Protein AF-X1HSE1-F1 (afdb_monomer_lite)

Radius of gyration: 13.51 Å; chains: 1; bounding box: 40×16×28 Å

Foldseek 3Di:
DDPPPPDPVVLVLLVVLLVVQQVVCCVVPHDVPDDLVSSCVSSVHPSVSVD

Secondary structure (DSSP, 8-state):
--------HHHHHHHHHHHHHHHHHHHHH-GGG--HHHHHHHTT--HHHH-

Structure (mmCIF, N/CA/C/O backbone):
data_AF-X1HSE1-F1
#
_entry.id   AF-X1HSE1-F1
#
loop_
_atom_site.group_PDB
_atom_site.id
_atom_site.type_symbol
_atom_site.label_atom_id
_atom_site.label_alt_id
_atom_site.label_comp_id
_atom_site.label_asym_id
_atom_site.label_entity_id
_atom_site.label_seq_id
_atom_site.pdbx_PDB_ins_code
_atom_site.Cartn_x
_atom_site.Cartn_y
_atom_site.Cartn_z
_atom_site.occupancy
_atom_site.B_iso_or_equiv
_atom_site.auth_seq_id
_atom_site.auth_comp_id
_atom_site.auth_asym_id
_atom_site.auth_atom_id
_atom_site.pdbx_PDB_model_num
ATOM 1 N N . MET A 1 1 ? 34.491 -2.407 -15.337 1.00 42.78 1 MET A N 1
ATOM 2 C CA . MET A 1 1 ? 33.808 -1.326 -14.586 1.00 42.78 1 MET A CA 1
ATOM 3 C C . MET A 1 1 ? 32.327 -1.655 -14.554 1.00 42.78 1 MET A C 1
ATOM 5 O O . MET A 1 1 ? 31.810 -2.081 -15.574 1.00 42.78 1 MET A O 1
ATOM 9 N N . ALA A 1 2 ? 31.702 -1.582 -13.378 1.00 49.34 2 ALA A N 1
ATOM 10 C CA . ALA A 1 2 ? 30.375 -2.134 -13.106 1.00 49.34 2 ALA A CA 1
ATOM 11 C C . ALA A 1 2 ? 29.271 -1.535 -13.998 1.00 49.34 2 ALA A C 1
ATOM 13 O O . ALA A 1 2 ? 29.103 -0.316 -14.043 1.00 49.34 2 ALA A O 1
ATOM 14 N N . GLU A 1 3 ? 28.494 -2.392 -14.666 1.00 54.56 3 GLU A N 1
ATOM 15 C CA . GLU A 1 3 ? 27.226 -2.007 -15.287 1.00 54.56 3 GLU A CA 1
ATOM 16 C C . GLU A 1 3 ? 26.247 -1.564 -14.192 1.00 54.56 3 GLU A C 1
ATOM 18 O O . GLU A 1 3 ? 25.720 -2.378 -13.431 1.00 54.56 3 GLU A O 1
ATOM 23 N N . GLN A 1 4 ? 25.972 -0.262 -14.111 1.00 63.34 4 GLN A N 1
ATOM 24 C CA . GLN A 1 4 ? 24.785 0.220 -13.416 1.00 63.34 4 GLN A CA 1
ATOM 25 C C . GLN A 1 4 ? 23.566 -0.259 -14.207 1.00 63.34 4 GLN A C 1
ATOM 27 O O . GLN A 1 4 ? 23.176 0.357 -15.201 1.00 63.34 4 GLN A O 1
ATOM 32 N N . LYS A 1 5 ? 22.958 -1.371 -13.780 1.00 64.81 5 LYS A N 1
ATOM 33 C CA . LYS A 1 5 ? 21.633 -1.767 -14.261 1.00 64.81 5 LYS A CA 1
ATOM 34 C C . LYS A 1 5 ? 20.679 -0.608 -13.979 1.00 64.81 5 LYS A C 1
ATOM 36 O O . LYS A 1 5 ? 20.331 -0.366 -12.825 1.00 64.81 5 LYS A O 1
ATOM 41 N N . LYS A 1 6 ? 20.271 0.119 -15.025 1.00 73.94 6 LYS A N 1
ATOM 42 C CA . LYS A 1 6 ? 19.179 1.097 -14.945 1.00 73.94 6 LYS A CA 1
ATOM 43 C C . LYS A 1 6 ? 17.954 0.359 -14.416 1.00 73.94 6 LYS A C 1
ATOM 45 O O . LYS A 1 6 ? 17.336 -0.413 -15.145 1.00 73.94 6 LYS A O 1
ATOM 50 N N . VAL A 1 7 ? 17.641 0.562 -13.139 1.00 79.75 7 VAL A N 1
ATOM 51 C CA . VAL A 1 7 ? 16.418 0.035 -12.538 1.00 79.75 7 VAL A CA 1
ATOM 52 C C . VAL A 1 7 ? 15.251 0.658 -13.293 1.00 79.75 7 VAL A C 1
ATOM 54 O O . VAL A 1 7 ? 15.197 1.876 -13.475 1.00 79.75 7 VAL A O 1
ATOM 57 N N . ASP A 1 8 ? 14.346 -0.184 -13.784 1.00 90.12 8 ASP A N 1
ATOM 58 C CA . ASP A 1 8 ? 13.176 0.277 -14.519 1.00 90.12 8 ASP A CA 1
ATOM 59 C C . ASP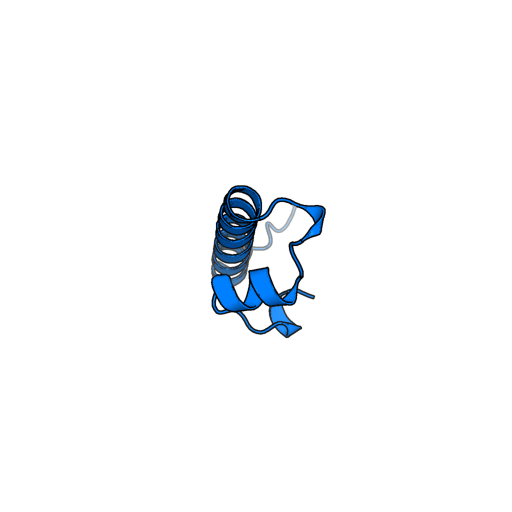 A 1 8 ? 12.363 1.236 -13.634 1.00 90.12 8 ASP A C 1
ATOM 61 O O . ASP A 1 8 ? 12.033 0.923 -12.487 1.00 90.12 8 ASP A O 1
ATOM 65 N N . LYS A 1 9 ? 12.018 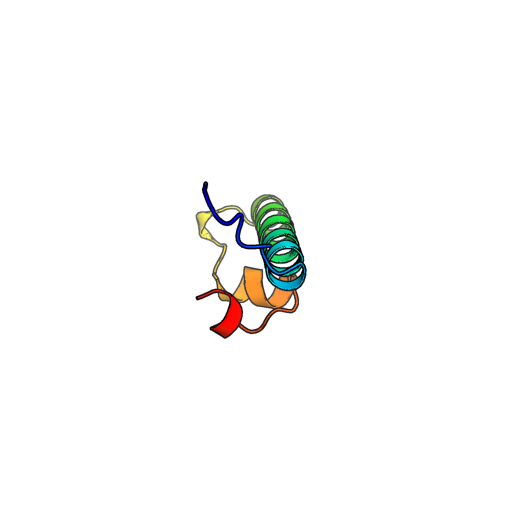2.413 -14.168 1.00 92.38 9 LYS A N 1
ATOM 66 C CA . LYS A 1 9 ? 11.213 3.420 -13.461 1.00 92.38 9 LYS A CA 1
ATOM 67 C C . LYS A 1 9 ? 9.877 2.855 -12.976 1.00 92.38 9 LYS A C 1
ATOM 69 O O . LYS A 1 9 ? 9.345 3.343 -11.983 1.00 92.38 9 LYS A O 1
ATOM 74 N N . ARG A 1 10 ? 9.340 1.832 -13.649 1.00 89.88 10 ARG A N 1
ATOM 75 C CA . ARG A 1 10 ? 8.128 1.118 -13.231 1.00 89.88 10 ARG A CA 1
ATOM 76 C C . ARG A 1 10 ? 8.314 0.439 -11.880 1.00 89.88 10 ARG A C 1
ATOM 78 O O . ARG A 1 10 ? 7.466 0.605 -11.017 1.00 89.88 10 ARG A O 1
ATOM 85 N N . ILE A 1 11 ? 9.455 -0.214 -11.660 1.00 91.94 11 ILE A N 1
ATOM 86 C CA . ILE A 1 11 ? 9.780 -0.861 -10.379 1.00 91.94 11 ILE A CA 1
ATOM 87 C C . ILE A 1 11 ? 9.826 0.182 -9.260 1.00 91.94 11 ILE A C 1
ATOM 89 O O . ILE A 1 11 ? 9.283 -0.039 -8.181 1.00 91.94 11 ILE A O 1
ATOM 93 N N . ILE A 1 12 ? 10.454 1.330 -9.527 1.00 94.12 12 ILE A N 1
ATOM 94 C CA . ILE A 1 12 ? 10.567 2.422 -8.552 1.00 94.12 12 ILE A CA 1
ATOM 95 C C . ILE A 1 12 ? 9.176 2.945 -8.179 1.00 94.12 12 ILE A C 1
ATOM 97 O O . ILE A 1 12 ? 8.863 3.045 -6.996 1.00 94.12 12 ILE A O 1
ATOM 101 N N . ARG A 1 13 ? 8.324 3.209 -9.178 1.00 94.62 13 ARG A N 1
ATOM 102 C CA . ARG A 1 13 ? 6.947 3.677 -8.961 1.00 94.62 13 ARG A CA 1
ATOM 103 C C . ARG A 1 13 ? 6.124 2.678 -8.156 1.00 94.62 13 ARG A C 1
ATOM 105 O O . ARG A 1 13 ? 5.527 3.069 -7.164 1.00 94.62 13 ARG A O 1
ATOM 112 N N . THR A 1 14 ? 6.145 1.399 -8.526 1.00 95.88 14 THR A N 1
ATOM 113 C CA . THR A 1 14 ? 5.389 0.368 -7.805 1.00 95.88 14 THR A CA 1
ATOM 114 C C . THR A 1 14 ? 5.853 0.239 -6.356 1.00 95.88 14 THR A C 1
ATOM 116 O O . THR A 1 14 ? 5.026 0.163 -5.456 1.00 95.88 14 THR A O 1
ATOM 119 N N . ARG A 1 15 ? 7.166 0.281 -6.096 1.00 95.88 15 ARG A N 1
ATOM 120 C CA . ARG A 1 15 ? 7.694 0.265 -4.722 1.00 95.88 15 ARG A CA 1
ATOM 121 C C . ARG A 1 15 ? 7.240 1.470 -3.910 1.00 95.88 15 ARG A C 1
ATOM 123 O O . ARG A 1 15 ? 6.919 1.313 -2.736 1.00 95.88 15 ARG A O 1
ATOM 130 N N . GLN A 1 16 ? 7.213 2.646 -4.530 1.00 97.00 16 GLN A N 1
ATOM 131 C CA . GLN A 1 16 ? 6.750 3.862 -3.876 1.00 97.00 16 GLN A CA 1
ATOM 132 C C . GLN A 1 16 ? 5.264 3.756 -3.513 1.00 97.00 16 GLN A C 1
ATOM 134 O O . GLN A 1 16 ? 4.927 3.928 -2.348 1.00 97.00 16 GLN A O 1
ATOM 139 N N . GLN A 1 17 ? 4.415 3.346 -4.459 1.00 97.38 17 GLN A N 1
ATOM 140 C CA . GLN A 1 17 ? 2.97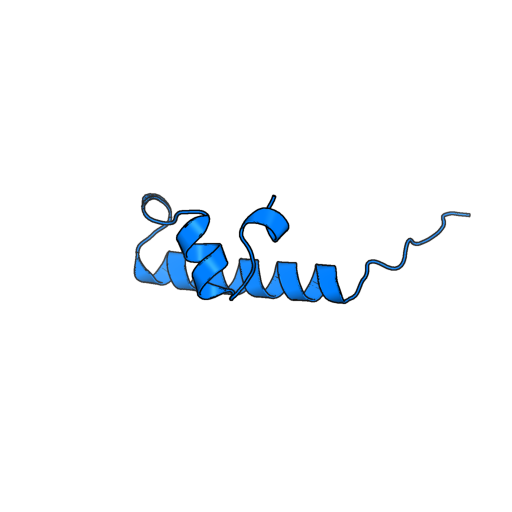9 3.151 -4.223 1.00 97.38 17 GLN A CA 1
ATOM 141 C C . GLN A 1 17 ? 2.699 2.125 -3.114 1.00 97.38 17 GLN A C 1
ATOM 143 O O . GLN A 1 17 ? 1.862 2.361 -2.251 1.00 97.38 17 GLN A O 1
ATOM 148 N N . LEU A 1 18 ? 3.420 0.997 -3.105 1.00 98.12 18 LEU A N 1
ATOM 149 C CA . LEU A 1 18 ? 3.285 -0.020 -2.057 1.00 98.12 18 LEU A CA 1
ATOM 150 C C . LEU A 1 18 ? 3.729 0.498 -0.681 1.00 98.12 18 LEU A C 1
ATOM 152 O O . LEU A 1 18 ? 3.122 0.147 0.328 1.00 98.12 18 LEU A O 1
ATOM 156 N N . SER A 1 19 ? 4.777 1.325 -0.634 1.00 97.88 19 SER A N 1
ATOM 157 C CA . SER A 1 19 ? 5.272 1.913 0.617 1.00 97.88 19 SER A CA 1
ATOM 158 C C . SER A 1 19 ? 4.292 2.943 1.174 1.00 97.88 19 SER A C 1
ATOM 160 O O . SER A 1 19 ? 3.965 2.887 2.355 1.00 97.88 19 SER A O 1
ATOM 162 N N . GLU A 1 20 ? 3.796 3.845 0.325 1.00 98.38 20 GLU A N 1
ATOM 163 C CA . GLU A 1 20 ? 2.787 4.849 0.689 1.00 98.38 20 GLU A CA 1
ATOM 164 C C . GLU A 1 20 ? 1.519 4.167 1.224 1.00 98.38 20 GLU A C 1
ATOM 166 O O . GLU A 1 20 ? 1.111 4.432 2.353 1.00 98.38 20 GLU A O 1
ATOM 171 N N . ALA A 1 21 ? 0.991 3.176 0.496 1.00 98.31 21 ALA A N 1
ATOM 172 C CA . ALA A 1 21 ? -0.158 2.383 0.931 1.00 98.31 21 ALA A CA 1
ATOM 173 C C . ALA A 1 21 ? 0.059 1.697 2.291 1.00 98.31 21 ALA A C 1
ATOM 175 O O . ALA A 1 21 ? -0.846 1.658 3.124 1.00 98.31 21 ALA A O 1
ATOM 176 N N . PHE A 1 22 ? 1.251 1.144 2.529 1.00 98.38 22 PHE A N 1
ATOM 177 C CA . PHE A 1 22 ? 1.576 0.514 3.805 1.00 98.38 22 PHE A CA 1
ATOM 178 C C . PHE A 1 22 ? 1.555 1.513 4.968 1.00 98.38 22 PHE A C 1
ATOM 180 O O . PHE A 1 22 ? 0.996 1.188 6.014 1.00 98.38 22 PHE A O 1
ATOM 187 N N . PHE A 1 23 ? 2.137 2.705 4.803 1.00 98.44 23 PHE A N 1
ATOM 188 C CA . PHE A 1 23 ? 2.154 3.719 5.862 1.00 98.44 23 PHE A CA 1
ATOM 189 C C . PHE A 1 23 ? 0.753 4.243 6.181 1.00 98.44 23 PHE A C 1
ATOM 191 O O . PHE A 1 23 ? 0.405 4.337 7.355 1.00 98.44 23 PHE A O 1
ATOM 198 N N . GLU A 1 24 ? -0.080 4.483 5.170 1.00 98.31 24 GLU A N 1
ATOM 199 C CA . GLU A 1 24 ? -1.479 4.865 5.393 1.00 98.31 24 GLU A CA 1
ATOM 200 C C . GLU A 1 24 ? -2.244 3.781 6.172 1.00 98.31 24 GLU A C 1
ATOM 202 O O . GLU A 1 24 ? -2.900 4.054 7.175 1.00 98.31 24 GLU A O 1
ATOM 207 N N . LEU A 1 25 ? -2.109 2.514 5.766 1.00 98.44 25 LEU A N 1
ATOM 208 C CA . LEU A 1 25 ? -2.741 1.387 6.460 1.00 98.44 25 LEU A CA 1
ATOM 209 C C . LEU A 1 25 ? -2.211 1.211 7.891 1.00 98.44 25 LEU A C 1
ATOM 211 O O . LEU A 1 25 ? -2.947 0.776 8.784 1.00 98.44 25 LEU A O 1
ATOM 215 N N . LEU A 1 26 ? -0.935 1.531 8.113 1.00 98.25 26 LEU A N 1
ATOM 216 C CA . LEU A 1 26 ? -0.302 1.501 9.425 1.00 98.25 26 LEU A CA 1
ATOM 217 C C . LEU A 1 26 ? -0.904 2.541 10.362 1.00 98.25 26 LEU A C 1
ATOM 219 O O . LEU A 1 26 ? -1.193 2.195 11.509 1.00 98.25 26 LEU A O 1
ATOM 223 N N . GLU A 1 27 ? -1.142 3.755 9.873 1.00 97.62 27 GLU A N 1
ATOM 224 C CA . GLU A 1 27 ? -1.810 4.816 10.628 1.00 97.62 27 GLU A CA 1
ATOM 225 C C . GLU A 1 27 ? -3.287 4.493 10.902 1.00 97.62 27 GLU A C 1
ATOM 227 O O . GLU A 1 27 ? -3.778 4.741 12.001 1.00 97.62 27 GLU A O 1
ATOM 232 N N . GLU A 1 28 ? -3.991 3.878 9.948 1.00 97.62 28 GLU A N 1
ATOM 233 C CA . GLU A 1 28 ? -5.431 3.622 10.066 1.00 97.62 28 GLU A CA 1
ATOM 234 C C . GLU A 1 28 ? -5.802 2.466 11.005 1.00 97.62 28 GLU A C 1
ATOM 236 O O . GLU A 1 28 ? -6.786 2.553 11.743 1.00 97.62 28 GLU A O 1
ATOM 241 N N . LYS A 1 29 ? -5.072 1.343 10.956 1.00 97.25 29 LYS A N 1
ATOM 242 C CA . LYS A 1 29 ? -5.470 0.120 11.686 1.00 97.25 29 LYS A CA 1
ATOM 243 C C . LYS A 1 29 ? -4.351 -0.585 12.444 1.00 97.25 29 LYS A C 1
ATOM 245 O O . LYS A 1 29 ? -4.630 -1.546 13.169 1.00 97.25 29 LYS A O 1
ATOM 250 N N . GLY A 1 30 ? -3.117 -0.100 12.327 1.00 96.38 30 GLY A N 1
ATOM 251 C CA . GLY A 1 30 ? -1.949 -0.663 12.993 1.00 96.38 30 GLY A CA 1
ATOM 252 C C . GLY A 1 30 ? -1.414 -1.937 12.334 1.00 96.38 30 GLY A C 1
ATOM 253 O O . GLY A 1 30 ? -2.137 -2.705 11.700 1.00 96.38 30 GLY A O 1
ATOM 254 N N . PHE A 1 31 ? -0.119 -2.184 12.542 1.00 96.25 31 PHE A N 1
ATOM 255 C CA . PHE A 1 31 ? 0.675 -3.175 11.807 1.00 96.25 31 PHE A CA 1
ATOM 256 C C . PHE A 1 31 ? 0.066 -4.583 11.781 1.00 96.25 31 PHE A C 1
ATOM 258 O O . PHE A 1 31 ? -0.031 -5.196 10.724 1.00 96.25 31 PHE A O 1
ATOM 265 N N . GLN A 1 32 ? -0.395 -5.084 12.931 1.00 97.38 32 GLN A N 1
ATOM 266 C CA . GLN A 1 32 ? -0.886 -6.464 13.058 1.00 97.38 32 GLN A CA 1
ATOM 267 C C . GLN A 1 32 ? -2.149 -6.749 12.234 1.00 97.38 32 GLN A C 1
ATOM 269 O O . GLN A 1 32 ? -2.459 -7.909 11.975 1.00 97.38 32 GLN A O 1
ATOM 274 N N . LYS A 1 33 ? -2.895 -5.710 11.840 1.00 97.75 33 LYS A N 1
ATOM 275 C CA . LYS A 1 33 ? -4.132 -5.846 11.062 1.00 97.75 33 LYS A CA 1
ATOM 276 C C . LYS A 1 33 ? -3.921 -5.636 9.563 1.00 97.75 33 LYS A C 1
ATOM 278 O O . LYS A 1 33 ? -4.885 -5.761 8.807 1.00 97.75 33 LYS A O 1
ATOM 283 N N . ILE A 1 34 ? -2.715 -5.269 9.128 1.00 98.25 34 ILE A N 1
ATOM 284 C CA . ILE A 1 34 ? -2.393 -5.060 7.714 1.00 98.25 34 ILE A CA 1
ATOM 285 C C . ILE A 1 34 ? -2.094 -6.406 7.066 1.00 98.25 34 ILE A C 1
ATOM 287 O O . ILE A 1 34 ? -1.255 -7.169 7.538 1.00 98.25 34 ILE A O 1
ATOM 291 N N . THR A 1 35 ? -2.754 -6.679 5.949 1.00 98.06 35 THR A N 1
ATOM 292 C CA . THR A 1 35 ? -2.464 -7.823 5.091 1.00 98.06 35 THR A CA 1
ATOM 293 C C . THR A 1 35 ? -1.823 -7.355 3.790 1.00 98.06 35 THR A C 1
ATOM 295 O O . THR A 1 35 ? -1.968 -6.203 3.384 1.00 98.06 35 THR A O 1
ATOM 298 N N . VAL A 1 36 ? -1.148 -8.268 3.087 1.00 97.38 36 VAL A N 1
ATOM 299 C CA . VAL A 1 36 ? -0.642 -7.993 1.731 1.00 97.38 36 VAL A CA 1
ATOM 300 C C . VAL A 1 36 ? -1.775 -7.548 0.802 1.00 97.38 36 VAL A C 1
ATOM 302 O O . VAL A 1 36 ? -1.569 -6.642 0.007 1.00 97.38 36 VAL A O 1
ATOM 305 N N . GLN A 1 37 ? -2.966 -8.143 0.945 1.00 97.94 37 GLN A N 1
ATOM 306 C CA . GLN A 1 37 ? -4.145 -7.800 0.152 1.00 97.94 37 GLN A CA 1
ATOM 307 C C . GLN A 1 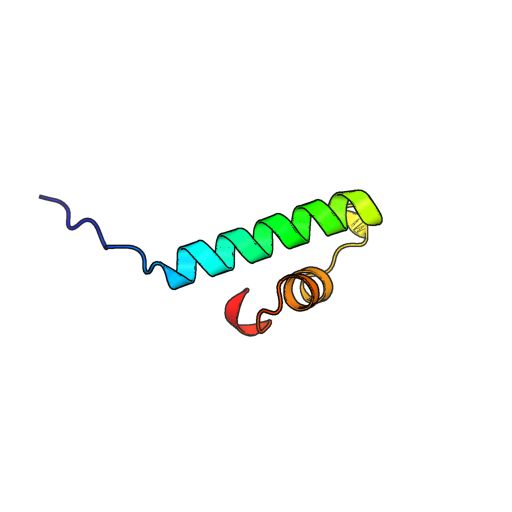37 ? -4.533 -6.327 0.335 1.00 97.94 37 GLN A C 1
ATOM 309 O O . GLN A 1 37 ? -4.721 -5.627 -0.653 1.00 97.94 37 GLN A O 1
ATOM 314 N N . ASP A 1 38 ? -4.560 -5.835 1.578 1.00 98.12 38 ASP A N 1
ATOM 315 C CA . ASP A 1 38 ? -4.879 -4.429 1.850 1.00 98.12 38 ASP A CA 1
ATOM 316 C C . ASP A 1 38 ? -3.896 -3.480 1.160 1.00 98.12 38 ASP A C 1
ATOM 318 O O . ASP A 1 38 ? -4.306 -2.488 0.563 1.00 98.12 38 ASP A O 1
ATOM 322 N N . ILE A 1 39 ? -2.597 -3.794 1.229 1.00 98.12 39 ILE A N 1
ATOM 323 C CA . ILE A 1 39 ? -1.542 -2.969 0.628 1.00 98.12 39 ILE A CA 1
ATOM 324 C C . ILE A 1 39 ? -1.694 -2.964 -0.894 1.00 98.12 39 ILE A C 1
ATOM 326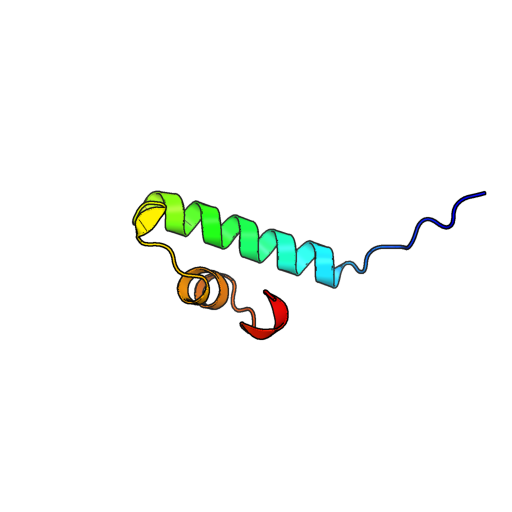 O O . ILE A 1 39 ? -1.618 -1.908 -1.518 1.00 98.12 39 ILE A O 1
ATOM 330 N N . THR A 1 40 ? -1.921 -4.133 -1.501 1.00 97.94 40 THR A N 1
ATOM 331 C CA . THR A 1 40 ? -2.055 -4.258 -2.957 1.00 97.94 40 THR A CA 1
ATOM 332 C C . THR A 1 40 ? -3.318 -3.581 -3.477 1.00 97.94 40 THR A C 1
ATOM 334 O O . THR A 1 40 ? -3.259 -2.911 -4.508 1.00 97.94 40 THR A O 1
ATOM 337 N N . ASP A 1 41 ? -4.425 -3.677 -2.737 1.00 97.94 41 ASP A N 1
ATOM 338 C CA . ASP A 1 41 ? -5.690 -3.029 -3.090 1.00 97.94 41 ASP A CA 1
ATOM 339 C C . ASP A 1 41 ? -5.573 -1.505 -2.978 1.00 97.94 41 ASP A C 1
ATOM 341 O O . ASP A 1 41 ? -5.942 -0.785 -3.905 1.00 97.94 41 ASP A O 1
ATOM 345 N N . ARG A 1 42 ? -4.975 -1.006 -1.888 1.00 97.75 42 ARG A N 1
ATOM 346 C CA . ARG A 1 42 ? -4.721 0.427 -1.673 1.00 97.75 42 ARG A CA 1
ATOM 347 C C . ARG A 1 42 ? -3.788 1.016 -2.730 1.00 97.75 42 ARG A C 1
ATOM 349 O O . ARG A 1 42 ? -4.062 2.083 -3.267 1.00 97.75 42 ARG A O 1
ATOM 356 N N . ALA A 1 43 ? -2.704 0.313 -3.052 1.00 97.44 43 ALA A N 1
ATOM 357 C CA . ALA A 1 43 ? -1.733 0.748 -4.052 1.00 97.44 43 ALA A CA 1
ATOM 358 C C . ALA A 1 43 ? -2.240 0.597 -5.500 1.00 97.44 43 ALA A C 1
ATOM 360 O O . ALA A 1 43 ? -1.570 1.064 -6.423 1.00 97.44 43 ALA A O 1
ATOM 361 N N . ASN A 1 44 ? -3.392 -0.056 -5.712 1.00 96.44 44 ASN A N 1
ATOM 362 C CA . ASN A 1 44 ? -3.916 -0.451 -7.022 1.00 96.44 44 ASN A CA 1
ATOM 363 C C . ASN A 1 44 ? -2.886 -1.247 -7.848 1.00 96.44 44 ASN A C 1
ATOM 365 O O . ASN A 1 44 ? -2.587 -0.946 -9.007 1.00 96.44 44 ASN A O 1
ATOM 369 N N . V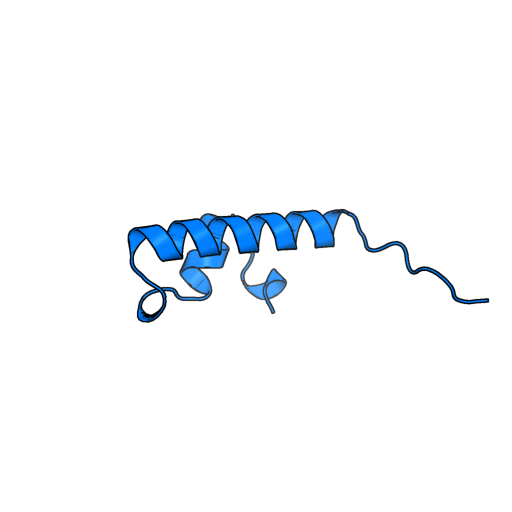AL A 1 45 ? -2.295 -2.257 -7.212 1.00 95.88 45 VAL A N 1
ATOM 370 C CA . VAL A 1 45 ? -1.261 -3.119 -7.785 1.00 95.88 45 VAL A CA 1
ATOM 371 C C . VAL A 1 45 ? -1.739 -4.565 -7.727 1.00 95.88 45 VAL A C 1
ATOM 373 O O . VAL A 1 45 ? -2.288 -5.011 -6.727 1.00 95.88 45 VAL A O 1
ATOM 376 N N . ASN A 1 46 ? -1.504 -5.338 -8.791 1.00 95.81 46 ASN A N 1
ATOM 377 C CA . ASN A 1 46 ? -1.794 -6.769 -8.757 1.00 95.81 46 ASN A CA 1
ATOM 378 C C . ASN A 1 46 ? -0.945 -7.447 -7.672 1.00 95.81 46 ASN A C 1
ATOM 380 O O . ASN A 1 46 ? 0.265 -7.235 -7.598 1.00 95.81 46 ASN A O 1
ATOM 384 N N . ARG A 1 47 ? -1.557 -8.319 -6.873 1.00 95.50 47 ARG A N 1
ATOM 385 C CA . ARG A 1 47 ? -0.867 -9.084 -5.833 1.00 95.50 47 ARG A CA 1
ATOM 386 C C . ARG A 1 47 ? 0.321 -9.904 -6.357 1.00 95.50 47 ARG A C 1
ATOM 388 O O . ARG A 1 47 ? 1.292 -10.074 -5.632 1.00 95.50 47 ARG A O 1
ATOM 395 N N . ALA A 1 48 ? 0.296 -10.344 -7.616 1.00 95.81 48 ALA A N 1
ATOM 396 C CA . ALA A 1 48 ? 1.437 -10.998 -8.263 1.00 95.81 48 ALA A CA 1
ATOM 397 C C . ALA A 1 48 ? 2.647 -10.070 -8.479 1.00 95.81 48 ALA A C 1
ATOM 399 O O . ALA A 1 48 ? 3.756 -10.561 -8.601 1.00 95.81 48 ALA A O 1
ATOM 400 N N . THR A 1 49 ? 2.451 -8.750 -8.529 1.00 93.50 49 THR A N 1
ATOM 401 C CA . THR A 1 49 ? 3.533 -7.756 -8.641 1.00 93.50 49 THR A CA 1
ATOM 402 C C . THR A 1 49 ? 4.192 -7.467 -7.286 1.00 93.50 49 THR A C 1
ATOM 404 O O . THR A 1 49 ? 5.285 -6.907 -7.239 1.00 93.50 49 THR A O 1
ATOM 407 N N . PHE A 1 50 ? 3.515 -7.792 -6.180 1.00 93.81 50 PHE A N 1
ATOM 408 C CA . PHE A 1 50 ? 4.062 -7.633 -4.832 1.00 93.81 50 PHE A CA 1
ATOM 409 C C . PHE A 1 50 ? 5.108 -8.707 -4.499 1.00 93.81 50 PHE A C 1
ATOM 411 O O . PHE A 1 50 ? 6.101 -8.398 -3.839 1.00 93.81 50 PHE A O 1
ATOM 418 N N . TYR A 1 51 ? 4.856 -9.948 -4.926 1.00 92.00 51 TYR A N 1
ATOM 419 C CA . TYR A 1 51 ? 5.762 -11.091 -4.768 1.00 92.00 51 TYR A CA 1
ATOM 420 C C . TYR A 1 51 ? 6.832 -11.114 -5.863 1.00 92.00 51 TYR A C 1
ATOM 422 O O . TYR A 1 51 ? 7.969 -11.526 -5.541 1.00 92.00 51 TYR A O 1
#

InterPro domains:
  IPR001647 DNA-binding HTH domain, TetR-type [PF00440] (23-51)
  IPR001647 DNA-binding HTH domain, TetR-type [PS50977] (12-51)
  IPR009057 Homedomain-like superfamily [SSF46689] (9-51)
  IPR050624 Nucleoid occlusion factor SlmA/HTH-type transcriptional regulator [PTHR43479] (5-51)

Sequence (51 aa):
MAEQKKVDKRIIRTRQQLSEAFFELLEEKGFQKITVQDITDRANVNRATFY

pLDDT: mean 91.57, std 13.1, range [42.78, 98.44]

Organism: NCBI:txid412755